Protein AF-A0A0F6Q7R5-F1 (afdb_monomer_lite)

Secondary structure (DSSP, 8-state):
--S-HHHHHHHHHHHTTPPP-SHHHHBHHHHHHHH-PPP-GGGEEEEEEEEEETTEEEEEEEEEETTTTEEEEEEEEEE--TT---HHHHSS---B-

pLDDT: mean 94.03, std 5.31, range [57.94, 98.38]

InterPro domains:
  IPR039661 ELP3/YhcC [PTHR11135] (2-89)

Structure (mmCIF, N/CA/C/O backbone):
data_AF-A0A0F6Q7R5-F1
#
_entry.id   AF-A0A0F6Q7R5-F1
#
loop_
_atom_site.group_PDB
_atom_site.id
_atom_site.type_symbol
_atom_site.label_atom_id
_atom_site.label_alt_id
_atom_sit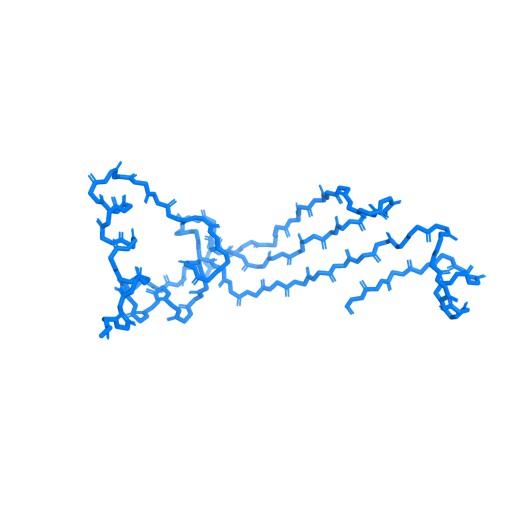e.label_comp_id
_atom_site.label_asym_id
_atom_site.label_entity_id
_atom_site.label_seq_id
_atom_site.pdbx_PDB_ins_code
_atom_site.Cartn_x
_atom_site.Cartn_y
_atom_site.Cartn_z
_atom_site.occupancy
_atom_site.B_iso_or_equiv
_atom_site.auth_seq_id
_atom_site.auth_comp_id
_atom_site.auth_asym_id
_atom_site.auth_atom_id
_atom_site.pdbx_PDB_model_num
ATOM 1 N N . LYS A 1 1 ? 7.348 29.728 18.446 1.00 57.94 1 LYS A N 1
ATOM 2 C CA . LYS A 1 1 ? 6.907 28.908 17.288 1.00 57.94 1 LYS A CA 1
ATOM 3 C C . LYS A 1 1 ? 6.163 27.703 17.841 1.00 57.94 1 LYS A C 1
ATOM 5 O O . LYS A 1 1 ? 6.736 27.029 18.684 1.00 57.94 1 LYS A O 1
ATOM 10 N N . ASN A 1 2 ? 4.927 27.458 17.411 1.00 72.75 2 ASN A N 1
ATOM 11 C CA . ASN A 1 2 ? 4.171 26.286 17.858 1.00 72.75 2 ASN A CA 1
ATOM 12 C C . ASN A 1 2 ? 4.582 25.067 17.022 1.00 72.75 2 ASN A C 1
ATOM 14 O O . ASN A 1 2 ? 4.671 25.159 15.800 1.00 72.75 2 ASN A O 1
ATOM 18 N N . SER A 1 3 ? 4.852 23.943 17.678 1.00 86.94 3 SER A N 1
ATOM 19 C CA . SER A 1 3 ? 5.327 22.687 17.078 1.00 86.94 3 SER A CA 1
ATOM 20 C C . SER A 1 3 ? 4.192 21.709 16.727 1.00 86.94 3 SER A C 1
ATOM 22 O O . SER A 1 3 ? 4.443 20.530 16.502 1.00 86.94 3 SER A O 1
ATOM 24 N N . ASN A 1 4 ? 2.938 22.176 16.661 1.00 94.00 4 ASN A N 1
ATOM 25 C CA . ASN A 1 4 ? 1.737 21.333 16.570 1.00 94.00 4 ASN A CA 1
ATOM 26 C C . ASN A 1 4 ? 0.950 21.463 15.249 1.00 94.00 4 ASN A C 1
ATOM 28 O O . ASN A 1 4 ? -0.244 21.166 15.215 1.00 94.00 4 ASN A O 1
ATOM 32 N N . LEU A 1 5 ? 1.592 21.875 14.150 1.00 94.81 5 LEU A N 1
ATOM 33 C CA . LEU A 1 5 ? 0.919 22.065 12.855 1.00 94.81 5 LEU A CA 1
ATOM 34 C C . LEU A 1 5 ? 0.132 20.822 12.399 1.00 94.81 5 LEU A C 1
ATOM 36 O O . LEU A 1 5 ? -1.000 20.956 11.947 1.00 94.81 5 LEU A O 1
ATOM 40 N N . GLY A 1 6 ? 0.685 19.616 12.574 1.00 91.56 6 GLY A N 1
ATOM 41 C CA . GLY A 1 6 ? -0.003 18.374 12.198 1.00 91.56 6 GLY A CA 1
ATOM 42 C C . GLY A 1 6 ? -1.330 18.166 12.938 1.00 91.56 6 GLY A C 1
ATOM 43 O O . GLY A 1 6 ? -2.320 17.768 12.331 1.00 91.56 6 GLY A O 1
ATOM 44 N N . GLN A 1 7 ? -1.384 18.517 14.227 1.00 92.06 7 GLN A N 1
ATOM 45 C CA . GLN A 1 7 ? -2.615 18.459 15.019 1.00 92.06 7 GLN A CA 1
ATOM 46 C C . GLN A 1 7 ? -3.641 19.490 14.532 1.00 92.06 7 GLN A C 1
ATOM 48 O O . GLN A 1 7 ? -4.824 19.177 14.423 1.00 92.06 7 GLN A O 1
ATOM 53 N N . LEU A 1 8 ? -3.193 20.709 14.209 1.00 94.88 8 LEU A N 1
ATOM 54 C CA . LEU A 1 8 ? -4.065 21.760 13.675 1.00 94.88 8 LEU A CA 1
ATOM 55 C C . LEU A 1 8 ? -4.696 21.341 12.341 1.00 94.88 8 LEU A C 1
ATOM 57 O O . LEU A 1 8 ? -5.901 21.505 12.162 1.00 94.88 8 LEU A O 1
ATOM 61 N N . VAL A 1 9 ? -3.903 20.751 11.442 1.00 94.69 9 VAL A N 1
ATOM 62 C CA . VAL A 1 9 ? -4.386 20.235 10.152 1.00 94.69 9 VAL A CA 1
ATOM 63 C C . VAL A 1 9 ? -5.385 19.099 10.358 1.00 94.69 9 VAL A C 1
ATOM 65 O O . VAL A 1 9 ? -6.454 19.119 9.754 1.00 94.69 9 VAL A O 1
ATOM 68 N N . PHE A 1 10 ? -5.084 18.139 11.236 1.00 92.38 10 PHE A N 1
ATOM 69 C CA . PHE A 1 10 ? -6.001 17.034 11.519 1.00 92.38 10 PHE A CA 1
ATOM 70 C C . PHE A 1 10 ? -7.355 17.527 12.046 1.00 92.38 10 PHE A C 1
ATOM 72 O O . PHE A 1 10 ? -8.400 17.120 11.541 1.00 92.38 10 PHE A O 1
ATOM 79 N N . ASN A 1 11 ? -7.345 18.462 12.999 1.00 93.31 11 ASN A N 1
ATOM 80 C CA . ASN A 1 11 ? -8.571 19.041 13.547 1.00 93.31 11 ASN A CA 1
ATOM 81 C C . ASN A 1 11 ? -9.409 19.747 12.469 1.00 93.31 11 ASN A C 1
ATOM 83 O O . ASN A 1 11 ? -10.636 19.677 12.499 1.00 93.31 11 ASN A O 1
ATOM 87 N N . GLU A 1 12 ? -8.765 20.416 11.512 1.00 96.00 12 GLU A N 1
ATOM 88 C CA . GLU A 1 12 ? -9.456 21.065 10.397 1.00 96.00 12 GLU A CA 1
ATOM 89 C C . GLU A 1 12 ? -10.072 20.050 9.422 1.00 96.00 12 GLU A C 1
ATOM 91 O O . GLU A 1 12 ? -11.204 20.237 8.975 1.00 96.00 12 GLU A O 1
ATOM 96 N N . LEU A 1 13 ? -9.382 18.941 9.135 1.00 94.88 13 LEU A N 1
ATOM 97 C CA . LEU A 1 13 ? -9.930 17.858 8.311 1.00 94.88 13 LEU A CA 1
ATOM 98 C C . LEU A 1 13 ? -11.178 17.241 8.954 1.00 94.88 13 LEU A C 1
ATOM 100 O O . LEU A 1 13 ? -12.186 17.063 8.271 1.00 94.88 13 LEU A O 1
ATOM 104 N N . VAL A 1 14 ? -11.147 17.005 10.271 1.00 91.75 14 VAL A N 1
ATOM 105 C CA . VAL A 1 14 ? -12.302 16.504 11.035 1.00 91.75 14 VAL A CA 1
ATOM 106 C C . VAL A 1 14 ? -13.474 17.482 10.970 1.00 91.75 14 VAL A C 1
ATOM 108 O O . VAL A 1 14 ? -14.589 17.065 10.661 1.00 91.75 14 VAL A O 1
ATOM 111 N N . LYS A 1 15 ? -13.236 18.785 11.183 1.00 96.19 15 LYS A N 1
ATOM 112 C CA . LYS A 1 15 ? -14.281 19.821 11.066 1.00 96.19 15 LYS A CA 1
ATOM 113 C C . LYS A 1 15 ? -14.946 19.836 9.689 1.00 96.19 15 LYS A C 1
ATOM 115 O O . LYS A 1 15 ? -16.136 20.113 9.594 1.00 96.19 15 LYS A O 1
ATOM 120 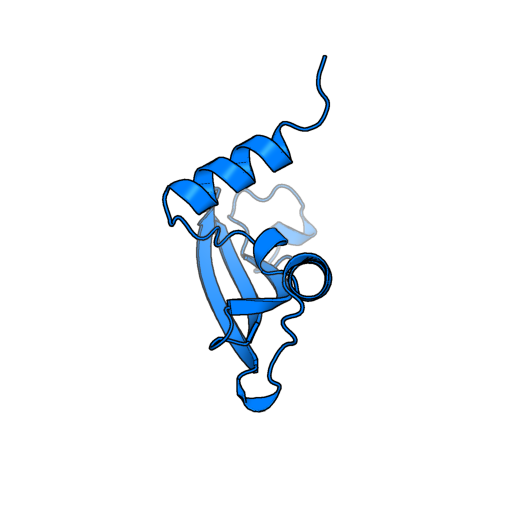N N . ARG A 1 16 ? -14.188 19.535 8.632 1.00 97.12 16 ARG A N 1
ATOM 121 C CA . ARG A 1 16 ? -14.684 19.463 7.248 1.00 97.12 16 ARG A CA 1
ATOM 122 C C . ARG A 1 16 ? -15.277 18.102 6.874 1.00 97.12 16 ARG A C 1
ATOM 124 O O . ARG A 1 16 ? -15.712 17.939 5.739 1.00 97.12 16 ARG A O 1
ATOM 131 N N . GLY A 1 17 ? -15.267 17.119 7.777 1.00 94.81 17 GLY A N 1
ATOM 132 C CA . GLY A 1 17 ? -15.717 15.755 7.487 1.00 94.81 17 GLY A CA 1
ATOM 133 C C . GLY A 1 17 ? -14.824 15.003 6.492 1.00 94.81 17 GLY A C 1
ATOM 134 O O . GLY A 1 17 ? -15.263 14.034 5.876 1.00 94.81 17 GLY A O 1
ATOM 135 N N . ILE A 1 18 ? -13.574 15.438 6.306 1.00 94.12 18 ILE A N 1
ATOM 136 C CA . ILE A 1 18 ? -12.625 14.812 5.384 1.00 94.12 18 ILE A CA 1
ATOM 137 C C . ILE A 1 18 ? -11.849 13.739 6.143 1.00 94.12 18 ILE A C 1
ATOM 139 O O . ILE A 1 18 ? -11.078 14.039 7.053 1.00 94.12 18 ILE A O 1
ATOM 143 N N . ARG A 1 19 ? -12.010 12.478 5.735 1.00 87.75 19 ARG A N 1
ATOM 144 C CA . ARG A 1 19 ? -11.225 11.361 6.273 1.00 87.75 19 ARG A CA 1
ATOM 145 C C . ARG A 1 19 ? -9.905 11.221 5.501 1.00 87.75 19 ARG A C 1
ATOM 147 O O . ARG A 1 19 ? -9.959 10.944 4.299 1.00 87.75 19 ARG A O 1
ATOM 154 N N . PRO A 1 20 ? -8.733 11.352 6.150 1.00 90.31 20 PRO A N 1
ATOM 155 C CA . PRO A 1 20 ? -7.455 11.052 5.511 1.00 90.31 20 PRO A CA 1
ATOM 156 C C . PRO A 1 20 ? -7.407 9.581 5.079 1.00 90.31 20 PRO A C 1
ATOM 158 O O . PRO A 1 20 ? -7.804 8.697 5.837 1.00 90.31 20 PRO A O 1
ATOM 161 N N . ARG A 1 21 ? -6.918 9.316 3.864 1.00 90.44 21 ARG A N 1
ATOM 162 C CA . ARG A 1 21 ? -6.761 7.952 3.313 1.00 90.44 21 ARG A CA 1
ATOM 163 C C . ARG A 1 21 ? -5.303 7.555 3.082 1.00 90.44 21 ARG A C 1
ATOM 165 O O . ARG A 1 21 ? -5.028 6.554 2.431 1.00 90.44 21 ARG A O 1
ATOM 172 N N . GLU A 1 22 ? -4.378 8.357 3.589 1.00 94.25 22 GLU A N 1
ATOM 173 C CA . GLU A 1 22 ? -2.947 8.112 3.453 1.00 94.25 22 GLU A CA 1
ATOM 174 C C . GLU A 1 22 ? -2.469 6.989 4.385 1.00 94.25 22 GLU A C 1
ATOM 176 O O . GLU A 1 22 ? -3.140 6.639 5.357 1.00 94.25 22 GLU A O 1
ATOM 181 N N . ILE A 1 23 ? -1.312 6.413 4.059 1.00 96.62 23 ILE A N 1
ATOM 182 C CA . ILE A 1 23 ? -0.762 5.207 4.692 1.00 96.62 23 ILE A CA 1
ATOM 183 C C . ILE A 1 23 ? -0.676 5.354 6.217 1.00 96.62 23 ILE A C 1
ATOM 185 O O . ILE A 1 23 ? -1.109 4.455 6.934 1.00 96.62 23 ILE A O 1
ATOM 189 N N . ARG A 1 24 ? -0.190 6.488 6.734 1.00 94.62 24 ARG A N 1
ATOM 190 C CA . ARG A 1 24 ? 0.015 6.685 8.178 1.00 94.62 24 ARG A CA 1
ATOM 191 C C . ARG A 1 24 ? -1.297 6.739 8.956 1.00 94.62 24 ARG A C 1
ATOM 193 O O . ARG A 1 24 ? -1.373 6.190 10.046 1.00 94.62 24 ARG A O 1
ATOM 200 N N . PHE A 1 25 ? -2.341 7.360 8.404 1.00 93.81 25 PHE A N 1
ATOM 201 C CA . PHE A 1 25 ? -3.661 7.388 9.050 1.00 93.81 25 PHE A CA 1
ATOM 202 C C . PHE A 1 25 ? -4.389 6.046 9.000 1.00 93.81 25 PHE A C 1
ATOM 204 O O . PHE A 1 25 ? -5.387 5.884 9.693 1.00 93.81 25 PHE A O 1
ATOM 211 N N . ARG A 1 26 ? -3.917 5.105 8.179 1.00 96.25 26 ARG A N 1
ATOM 212 C CA . ARG A 1 26 ? -4.507 3.774 8.028 1.00 96.25 26 ARG A CA 1
ATOM 213 C C . ARG A 1 26 ? -3.714 2.692 8.743 1.00 96.25 26 ARG A C 1
ATOM 215 O O . ARG A 1 26 ? -4.277 1.640 9.013 1.00 96.25 26 ARG A O 1
ATOM 222 N N . GLU A 1 27 ? -2.441 2.929 9.040 1.00 97.12 27 GLU A N 1
ATOM 223 C CA . GLU A 1 27 ? -1.568 1.987 9.737 1.00 97.12 27 GLU A CA 1
ATOM 224 C C . GLU A 1 27 ? -2.208 1.478 11.037 1.00 97.12 27 GLU A C 1
ATOM 226 O O . GLU A 1 27 ? -2.699 2.260 11.855 1.00 97.12 27 GLU A O 1
ATOM 231 N N . VAL A 1 28 ? -2.158 0.160 11.242 1.00 96.94 28 VAL A N 1
ATOM 232 C CA . VAL A 1 28 ? -2.747 -0.524 12.402 1.00 96.94 28 VAL A CA 1
ATOM 233 C C . VAL A 1 28 ? -2.342 0.095 13.743 1.00 96.94 28 VAL A C 1
ATO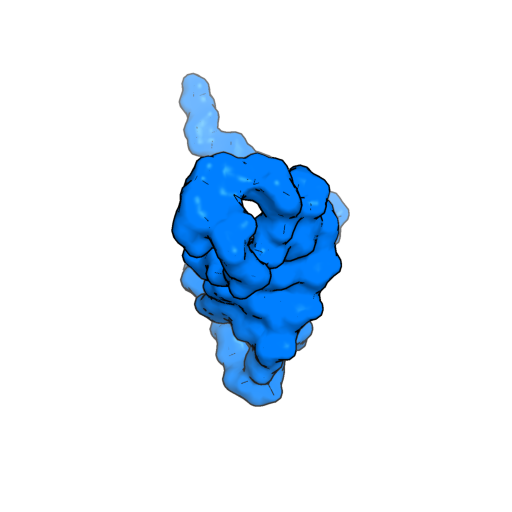M 235 O O . VAL A 1 28 ? -3.206 0.343 14.581 1.00 96.94 28 VAL A O 1
ATOM 238 N N . GLY A 1 29 ? -1.062 0.428 13.933 1.00 96.56 29 GLY A N 1
ATOM 239 C CA . GLY A 1 29 ? -0.578 1.039 15.173 1.00 96.56 29 GLY A CA 1
ATOM 240 C C . GLY A 1 29 ? -1.195 2.414 15.421 1.00 96.56 29 GLY A C 1
ATOM 241 O O . GLY A 1 29 ? -1.688 2.689 16.515 1.00 96.56 29 GLY A O 1
ATOM 242 N N . HIS A 1 30 ? -1.247 3.252 14.385 1.00 94.94 30 HIS A N 1
ATOM 243 C CA . HIS A 1 30 ? -1.844 4.578 14.486 1.00 94.94 30 HIS A CA 1
ATOM 244 C C . HIS A 1 30 ? -3.358 4.519 14.726 1.00 94.94 30 HIS A C 1
ATOM 246 O O . HIS A 1 30 ? -3.886 5.278 15.541 1.00 94.94 30 HIS A O 1
ATOM 252 N N . MET A 1 31 ? -4.052 3.596 14.055 1.00 95.06 31 MET A N 1
ATOM 253 C CA . MET A 1 31 ? -5.493 3.389 14.211 1.00 95.06 31 MET A CA 1
ATOM 254 C C . MET A 1 31 ? -5.861 2.933 15.625 1.00 95.06 31 MET A C 1
ATOM 256 O O . MET A 1 31 ? -6.806 3.458 16.220 1.00 95.06 31 MET A O 1
ATOM 260 N N . MET A 1 32 ? -5.073 2.021 16.193 1.00 95.62 32 MET A N 1
ATOM 261 C CA . MET A 1 32 ? -5.245 1.568 17.571 1.00 95.62 32 MET A CA 1
ATOM 262 C C . MET A 1 32 ? -4.936 2.683 18.578 1.00 95.62 32 MET A C 1
ATOM 264 O O . MET A 1 32 ? -5.727 2.905 19.489 1.00 95.62 32 MET A O 1
ATOM 268 N N . GLU A 1 33 ? -3.836 3.423 18.404 1.00 95.75 33 GLU A N 1
ATOM 269 C CA . GLU A 1 33 ? -3.425 4.489 19.332 1.00 95.75 33 GLU A CA 1
ATOM 270 C C . GLU A 1 33 ? -4.396 5.682 19.332 1.00 95.75 33 GLU A C 1
ATOM 272 O O . GLU A 1 33 ? -4.718 6.221 20.390 1.00 95.75 33 GLU A O 1
ATOM 277 N N . LYS A 1 34 ? -4.854 6.129 18.154 1.00 91.12 34 LYS A N 1
ATOM 278 C CA . LYS A 1 34 ? -5.675 7.346 18.025 1.00 91.12 34 LYS A CA 1
ATOM 279 C C . LYS A 1 34 ? -7.172 7.104 18.125 1.00 91.12 34 LYS A C 1
ATOM 281 O O . LYS A 1 34 ? -7.878 7.990 18.601 1.00 91.12 34 LYS A O 1
ATOM 286 N N . PHE A 1 35 ? -7.654 5.954 17.661 1.00 91.69 35 PHE A N 1
ATOM 287 C CA . PHE A 1 35 ? -9.090 5.691 17.535 1.00 91.69 35 PHE A CA 1
ATOM 288 C C . PHE A 1 35 ? -9.550 4.442 18.295 1.00 91.69 35 PHE A C 1
ATOM 290 O O . PHE A 1 35 ? -10.752 4.214 18.383 1.00 91.69 35 PHE A O 1
ATOM 297 N N . GLY A 1 36 ? -8.632 3.636 18.843 1.00 94.62 36 GLY A N 1
ATOM 298 C CA . GLY A 1 36 ? -8.975 2.398 19.551 1.00 94.62 36 GLY A CA 1
ATOM 299 C C . GLY A 1 36 ? -9.566 1.310 18.650 1.00 94.62 36 GLY A C 1
ATOM 300 O O . GLY A 1 36 ? -10.172 0.368 19.153 1.00 94.62 36 GLY A O 1
ATOM 301 N N . ILE A 1 37 ? -9.419 1.433 17.326 1.00 94.12 37 ILE A N 1
ATOM 302 C CA . ILE A 1 37 ? -9.998 0.499 16.354 1.00 94.12 37 ILE A CA 1
ATOM 303 C C . ILE A 1 37 ? -8.970 -0.589 16.046 1.00 94.12 37 ILE A C 1
ATOM 305 O O . ILE A 1 37 ? -7.855 -0.290 15.616 1.00 94.12 37 ILE A O 1
ATOM 309 N N . GLN A 1 38 ? -9.353 -1.848 16.255 1.00 95.50 38 GLN A N 1
ATOM 310 C CA . GLN A 1 38 ? -8.547 -3.020 15.912 1.00 95.50 38 GLN A CA 1
ATOM 311 C C . GLN A 1 38 ? -8.993 -3.619 14.570 1.00 95.50 38 GLN A C 1
ATOM 313 O O . GLN A 1 38 ? -10.171 -3.517 14.227 1.00 95.50 38 GLN A O 1
ATOM 318 N N . PRO A 1 39 ? -8.075 -4.237 13.807 1.00 95.69 39 PRO A N 1
ATOM 319 C CA . PRO A 1 39 ? -8.422 -4.902 12.560 1.00 95.69 39 PRO A CA 1
ATOM 320 C C . PRO A 1 39 ? -9.263 -6.157 12.815 1.00 95.69 39 PRO A C 1
ATOM 322 O O . PRO A 1 39 ? -8.960 -6.964 13.694 1.00 95.69 39 PRO A O 1
ATOM 325 N N . GLU A 1 40 ? -10.294 -6.344 12.000 1.00 97.00 40 GLU A N 1
ATOM 326 C CA . GLU A 1 40 ? -11.126 -7.542 11.990 1.00 97.00 40 GLU A CA 1
ATOM 327 C C . GLU A 1 40 ? -10.518 -8.580 11.042 1.00 97.00 40 GLU A C 1
ATOM 329 O O . GLU A 1 40 ? -10.476 -8.376 9.828 1.00 97.00 40 GLU A O 1
ATOM 334 N N . ILE A 1 41 ? -10.064 -9.712 11.592 1.00 95.12 41 ILE A N 1
ATOM 335 C CA . ILE A 1 41 ? -9.316 -10.743 10.848 1.00 95.12 41 ILE A CA 1
ATOM 336 C C . ILE A 1 41 ? -10.087 -11.248 9.619 1.00 95.12 41 ILE A C 1
ATOM 338 O O . ILE A 1 41 ? -9.505 -11.448 8.556 1.00 95.12 41 ILE A O 1
ATOM 342 N N . GLU A 1 42 ? -11.404 -11.391 9.745 1.00 97.44 42 GLU A N 1
ATOM 343 C CA . GLU A 1 42 ? -12.316 -11.870 8.697 1.00 97.44 42 GLU A CA 1
ATOM 344 C C . GLU A 1 42 ? -12.373 -10.948 7.467 1.00 97.44 42 GLU A C 1
ATOM 346 O O . GLU A 1 42 ? -12.698 -11.389 6.363 1.00 97.44 42 GLU A O 1
ATOM 351 N N . HIS A 1 43 ? -12.038 -9.666 7.641 1.00 97.25 43 HIS A N 1
ATOM 352 C CA . HIS A 1 43 ? -12.080 -8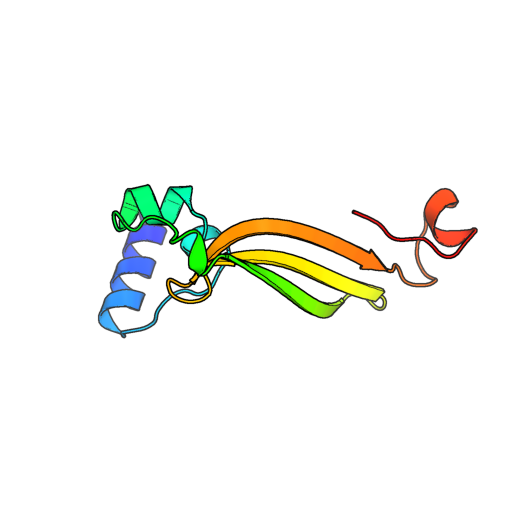.651 6.590 1.00 97.25 43 HIS A CA 1
ATOM 353 C C . HIS A 1 43 ? -10.699 -8.330 6.011 1.00 97.25 43 HIS A C 1
ATOM 355 O O . HIS A 1 43 ? -10.599 -7.479 5.121 1.00 97.25 43 HIS A O 1
ATOM 361 N N . ILE A 1 44 ? -9.643 -9.007 6.473 1.00 97.81 44 ILE A N 1
ATOM 362 C CA . ILE A 1 44 ? -8.292 -8.821 5.947 1.00 97.81 44 ILE A CA 1
ATOM 363 C C . ILE A 1 44 ? -8.204 -9.417 4.543 1.00 97.81 44 ILE A C 1
ATOM 365 O O . ILE A 1 44 ? -8.447 -10.605 4.332 1.00 97.81 44 ILE A O 1
ATOM 369 N N . LYS A 1 45 ? -7.816 -8.589 3.573 1.00 98.25 45 LYS A N 1
ATOM 370 C CA . LYS A 1 45 ? -7.622 -8.995 2.178 1.00 98.25 45 LYS A CA 1
ATOM 371 C C . LYS A 1 45 ? -6.286 -8.499 1.649 1.00 98.25 45 LYS A C 1
ATOM 373 O O . LYS A 1 45 ? -5.818 -7.431 2.035 1.00 98.25 45 LYS A O 1
ATOM 378 N N . LEU A 1 46 ? -5.708 -9.275 0.733 1.00 98.25 46 LEU A N 1
ATOM 379 C CA . LEU A 1 46 ? -4.618 -8.811 -0.116 1.00 98.25 46 LEU A CA 1
ATOM 380 C C . LEU A 1 46 ? -5.206 -7.926 -1.217 1.00 98.25 46 LEU A C 1
ATOM 382 O O . LEU A 1 46 ? -6.009 -8.393 -2.027 1.00 98.25 46 LEU A O 1
ATOM 386 N N . LEU A 1 47 ? -4.799 -6.666 -1.245 1.00 98.00 47 LEU A N 1
ATOM 387 C CA . LEU A 1 47 ? -5.097 -5.721 -2.306 1.00 98.00 47 LEU A CA 1
ATOM 388 C C . LEU A 1 47 ? -3.863 -5.498 -3.175 1.00 98.00 47 LEU A C 1
ATOM 390 O O . LEU A 1 47 ? -2.721 -5.689 -2.748 1.00 98.00 47 LEU A O 1
ATOM 394 N N . ARG A 1 48 ? -4.123 -5.099 -4.417 1.00 98.25 48 ARG A N 1
ATOM 395 C CA . ARG A 1 48 ? -3.114 -4.771 -5.413 1.00 98.25 48 ARG A CA 1
ATOM 396 C C . ARG A 1 48 ? -3.542 -3.516 -6.158 1.00 98.25 48 ARG A C 1
ATOM 398 O O . ARG A 1 48 ? -4.622 -3.496 -6.745 1.00 98.25 48 ARG A O 1
ATOM 405 N N . GLU A 1 49 ? -2.682 -2.510 -6.155 1.00 97.88 49 GLU A N 1
ATOM 406 C CA . GLU A 1 49 ? -2.852 -1.268 -6.900 1.00 97.88 49 GLU A CA 1
ATOM 407 C C . GLU A 1 49 ? -1.638 -1.047 -7.805 1.00 97.88 49 GLU A C 1
ATOM 409 O O . GLU A 1 49 ? -0.504 -0.970 -7.336 1.00 97.88 49 GLU A O 1
ATOM 414 N N . ASP A 1 50 ? -1.875 -0.952 -9.112 1.00 98.31 50 ASP A N 1
ATOM 415 C CA . ASP A 1 50 ? -0.827 -0.764 -10.112 1.00 98.31 50 ASP A CA 1
ATOM 416 C C . ASP A 1 50 ? -0.908 0.657 -10.674 1.00 98.31 50 ASP A C 1
ATOM 418 O O . ASP A 1 50 ? -1.983 1.102 -11.078 1.00 98.31 50 ASP A O 1
ATOM 422 N N . TYR A 1 51 ? 0.224 1.353 -10.750 1.00 98.06 51 TYR A N 1
ATOM 423 C CA . TYR A 1 51 ? 0.290 2.706 -11.301 1.00 98.06 51 TYR A CA 1
ATOM 424 C C . TYR A 1 51 ? 1.606 2.969 -12.038 1.00 98.06 51 TYR A C 1
ATOM 426 O O . TYR A 1 51 ? 2.641 2.361 -11.767 1.00 98.06 51 TYR A O 1
ATOM 434 N N . GLU A 1 52 ? 1.574 3.882 -13.006 1.00 97.44 52 GLU A N 1
ATOM 435 C CA . GLU A 1 52 ? 2.766 4.289 -13.749 1.00 97.44 52 GLU A CA 1
ATOM 436 C C . GLU A 1 52 ? 3.537 5.368 -12.987 1.00 97.44 52 GLU A C 1
ATOM 438 O O . GLU A 1 52 ? 2.967 6.363 -12.536 1.00 97.44 52 GLU A O 1
ATOM 443 N N . ALA A 1 53 ? 4.854 5.194 -12.862 1.00 96.44 53 ALA A N 1
ATOM 444 C CA . ALA A 1 53 ? 5.721 6.188 -12.240 1.00 96.44 53 ALA A CA 1
ATOM 445 C C . ALA A 1 53 ? 7.124 6.178 -12.855 1.00 96.44 53 ALA A C 1
ATOM 447 O O . ALA A 1 53 ? 7.796 5.141 -12.949 1.00 96.44 53 ALA A O 1
ATOM 448 N N . SER A 1 54 ? 7.595 7.365 -13.252 1.00 94.50 54 SER A N 1
ATOM 449 C CA . SER A 1 54 ? 8.940 7.575 -13.814 1.00 94.50 54 SER A CA 1
ATOM 450 C C . SER A 1 54 ? 9.256 6.647 -15.000 1.00 94.50 54 SER A C 1
ATOM 452 O O . SER A 1 54 ? 10.365 6.123 -15.118 1.00 94.50 54 SER A O 1
ATOM 454 N N . GLY A 1 55 ? 8.259 6.406 -15.858 1.00 93.06 55 GLY A N 1
ATOM 455 C CA . GLY A 1 55 ? 8.359 5.546 -17.043 1.00 93.06 55 GLY A CA 1
ATOM 456 C C . GLY A 1 55 ? 8.448 4.042 -16.762 1.00 93.06 55 GLY A C 1
ATOM 457 O O . GLY A 1 55 ? 8.668 3.282 -17.697 1.00 93.06 55 GLY A O 1
ATOM 458 N N . GLY A 1 56 ? 8.330 3.618 -15.501 1.00 93.62 56 GLY A N 1
ATOM 459 C CA . GLY A 1 56 ? 8.159 2.218 -15.108 1.00 93.62 56 GLY A CA 1
ATOM 460 C C . GLY A 1 56 ? 6.775 1.989 -14.500 1.00 93.62 56 GLY A C 1
ATOM 461 O O . GLY A 1 56 ? 5.936 2.894 -14.489 1.00 93.62 56 GLY A O 1
ATOM 462 N N . ARG A 1 57 ? 6.559 0.796 -13.946 1.00 96.88 57 ARG A N 1
ATOM 463 C CA . ARG A 1 57 ? 5.301 0.408 -13.295 1.00 96.88 57 ARG A CA 1
ATOM 464 C C . ARG A 1 57 ? 5.547 0.088 -11.829 1.00 96.88 57 ARG A C 1
ATOM 466 O O . ARG A 1 57 ? 6.403 -0.731 -11.511 1.00 96.88 57 ARG A O 1
ATOM 473 N N . GLU A 1 58 ? 4.784 0.724 -10.960 1.00 97.94 58 GLU A N 1
ATOM 474 C CA . GLU A 1 58 ? 4.719 0.423 -9.536 1.00 97.94 58 GLU A CA 1
ATOM 475 C C . GLU A 1 58 ? 3.521 -0.487 -9.273 1.00 97.94 58 GLU A C 1
ATOM 477 O O . GLU A 1 58 ? 2.461 -0.349 -9.886 1.00 97.94 58 GLU A O 1
ATOM 482 N N . ILE A 1 59 ? 3.711 -1.437 -8.371 1.00 98.31 59 ILE A N 1
ATOM 483 C CA . ILE A 1 59 ? 2.725 -2.407 -7.922 1.00 98.31 59 ILE A CA 1
ATOM 484 C C . ILE A 1 59 ? 2.737 -2.335 -6.396 1.00 98.31 59 ILE A C 1
ATOM 486 O O . ILE A 1 59 ? 3.670 -2.798 -5.736 1.00 98.31 59 ILE A O 1
ATOM 490 N N . PHE A 1 60 ? 1.706 -1.723 -5.831 1.00 98.25 60 PHE A N 1
ATOM 491 C CA . PHE A 1 60 ? 1.496 -1.622 -4.397 1.00 98.25 60 PHE A CA 1
ATOM 492 C C . PHE A 1 60 ? 0.636 -2.797 -3.939 1.00 98.25 60 PHE A C 1
ATOM 494 O O . PHE A 1 60 ? -0.551 -2.876 -4.253 1.00 98.25 60 PHE A O 1
ATOM 501 N N . LEU A 1 61 ? 1.248 -3.736 -3.222 1.00 98.31 61 LEU A N 1
ATOM 502 C CA . LEU A 1 61 ? 0.548 -4.850 -2.589 1.00 98.31 61 LEU A CA 1
ATOM 503 C C . LEU A 1 61 ? 0.312 -4.508 -1.125 1.00 98.31 61 LEU A C 1
ATOM 505 O O . 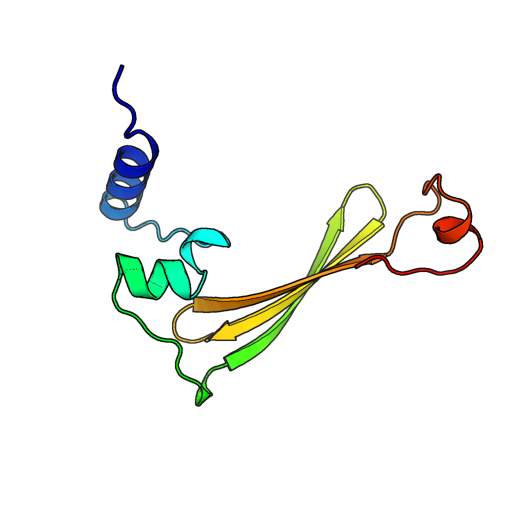LEU A 1 61 ? 1.250 -4.101 -0.446 1.00 98.31 61 LEU A O 1
ATOM 509 N N . SER A 1 62 ? -0.896 -4.706 -0.612 1.00 98.25 62 SER A N 1
ATOM 510 C CA . SER A 1 62 ? -1.202 -4.425 0.792 1.00 98.25 62 SER A CA 1
ATOM 511 C C . SER A 1 62 ? -2.124 -5.462 1.410 1.00 98.25 62 SER A C 1
ATOM 513 O O . SER A 1 62 ? -3.031 -5.973 0.765 1.00 98.25 62 SER A O 1
ATOM 515 N N . PHE A 1 63 ? -1.898 -5.774 2.683 1.00 98.38 63 PHE A N 1
ATOM 516 C CA . PHE A 1 63 ? -2.869 -6.474 3.514 1.00 98.38 63 PHE A CA 1
ATOM 517 C C . PHE A 1 63 ? -3.662 -5.449 4.309 1.00 98.38 63 PHE A C 1
ATOM 519 O O . PHE A 1 63 ? -3.101 -4.702 5.119 1.00 98.38 63 PHE A O 1
ATOM 526 N N . GLU A 1 64 ? -4.967 -5.413 4.069 1.00 98.06 64 GLU A N 1
ATOM 527 C CA . GLU A 1 64 ? -5.855 -4.403 4.631 1.00 98.06 64 GLU A CA 1
ATOM 528 C C . GLU A 1 64 ? -7.136 -5.032 5.168 1.00 98.06 64 GLU A C 1
ATOM 530 O O . GLU A 1 64 ? -7.736 -5.878 4.508 1.00 98.06 64 GLU A O 1
ATOM 535 N N . ASP A 1 65 ? -7.593 -4.570 6.331 1.00 97.62 65 ASP A N 1
ATOM 536 C CA . ASP A 1 65 ? -8.991 -4.720 6.730 1.00 97.62 65 ASP A CA 1
ATOM 537 C C . ASP A 1 65 ? -9.818 -3.741 5.888 1.00 97.62 65 ASP A C 1
ATOM 539 O O . ASP A 1 65 ? -9.834 -2.528 6.133 1.00 97.62 65 ASP A O 1
ATOM 543 N N . VAL A 1 66 ? -10.496 -4.274 4.871 1.00 96.06 66 VAL A N 1
ATOM 544 C CA . VAL A 1 66 ? -11.237 -3.468 3.889 1.00 96.06 66 VAL A CA 1
ATOM 545 C C . VAL A 1 66 ? -12.490 -2.814 4.466 1.00 96.06 66 VAL A C 1
ATOM 547 O O . VAL A 1 66 ? -12.980 -1.838 3.901 1.00 96.06 66 VAL A O 1
ATOM 550 N N . LYS A 1 67 ? -13.016 -3.332 5.581 1.00 95.56 67 LYS A N 1
ATOM 551 C CA . LYS A 1 67 ? -14.212 -2.796 6.236 1.00 95.56 67 LYS A CA 1
ATOM 552 C C . LYS A 1 67 ? -13.854 -1.555 7.046 1.00 95.56 67 LYS A C 1
ATOM 554 O O . LYS A 1 67 ? -14.504 -0.519 6.914 1.00 95.56 67 LYS A O 1
ATOM 559 N N . ASN A 1 68 ? -12.790 -1.643 7.841 1.00 94.12 68 ASN A N 1
ATOM 560 C CA . ASN A 1 68 ? -12.360 -0.547 8.712 1.00 94.12 68 ASN A CA 1
ATOM 561 C C . ASN A 1 68 ? -11.368 0.413 8.030 1.00 94.12 68 ASN A C 1
ATOM 563 O O . ASN A 1 68 ? -11.160 1.542 8.492 1.00 94.12 68 ASN A O 1
ATOM 567 N N . GLY A 1 69 ? -10.802 0.006 6.890 1.00 94.25 69 GLY A N 1
ATOM 568 C CA . GLY A 1 69 ? -9.814 0.767 6.130 1.00 94.25 69 GLY A CA 1
ATOM 569 C C . GLY A 1 69 ? -8.428 0.758 6.774 1.00 94.25 69 GLY A C 1
ATOM 570 O O . GLY A 1 69 ? -7.670 1.709 6.571 1.00 94.25 69 GLY A O 1
ATOM 571 N N . ILE A 1 70 ? -8.111 -0.285 7.548 1.00 97.25 70 ILE A N 1
ATOM 572 C CA . ILE A 1 70 ? -6.862 -0.414 8.309 1.00 97.25 70 ILE A CA 1
ATOM 573 C C . ILE A 1 70 ? -5.822 -1.138 7.459 1.00 97.25 70 ILE A C 1
ATOM 575 O O . ILE A 1 70 ? -6.087 -2.207 6.921 1.00 97.25 70 ILE A O 1
ATOM 579 N N . LEU A 1 71 ? -4.631 -0.559 7.365 1.00 97.88 71 LEU A N 1
ATOM 580 C CA . LEU A 1 71 ? -3.469 -1.109 6.686 1.00 97.88 71 LEU A CA 1
ATOM 581 C C . LEU A 1 71 ? -2.577 -1.838 7.693 1.00 97.88 71 LEU A C 1
ATOM 583 O O . LEU A 1 71 ? -2.098 -1.242 8.658 1.00 97.88 71 LEU A O 1
ATOM 587 N N . ILE A 1 72 ? -2.347 -3.126 7.453 1.00 97.69 72 ILE A N 1
ATOM 588 C CA . ILE A 1 72 ? -1.553 -3.992 8.334 1.00 97.69 72 ILE A CA 1
ATOM 589 C C . ILE A 1 72 ? -0.105 -4.051 7.854 1.00 97.69 72 ILE A C 1
ATOM 591 O O . ILE A 1 72 ? 0.824 -3.950 8.649 1.00 97.69 72 ILE A O 1
ATOM 595 N N . GLY A 1 73 ? 0.085 -4.186 6.544 1.00 97.06 73 GLY A N 1
ATOM 596 C CA . GLY A 1 73 ? 1.398 -4.220 5.916 1.00 97.06 73 GLY A CA 1
ATOM 597 C C . GLY A 1 73 ? 1.286 -4.040 4.411 1.00 97.06 73 GLY A C 1
ATOM 598 O O . GLY A 1 73 ? 0.231 -4.285 3.828 1.00 97.06 73 GLY A O 1
ATOM 599 N N . PHE A 1 74 ? 2.370 -3.595 3.782 1.00 98.25 74 PHE A N 1
ATOM 600 C CA . PHE A 1 74 ? 2.429 -3.419 2.336 1.00 98.25 74 PHE A CA 1
ATOM 601 C C . PHE A 1 74 ? 3.817 -3.729 1.781 1.00 98.25 74 PHE A C 1
ATOM 603 O O . PHE A 1 74 ? 4.811 -3.730 2.505 1.00 98.25 74 PHE A O 1
ATOM 610 N N . LEU A 1 75 ? 3.865 -3.955 0.473 1.00 98.12 75 LEU A N 1
ATOM 611 C CA . LEU A 1 75 ? 5.058 -4.161 -0.328 1.00 98.12 75 LEU A CA 1
ATOM 612 C C . LEU A 1 75 ? 4.975 -3.251 -1.556 1.00 98.12 75 LEU A C 1
ATOM 614 O O . LEU A 1 75 ? 3.922 -3.136 -2.185 1.00 98.12 75 LEU A O 1
ATOM 618 N N . ARG A 1 76 ? 6.091 -2.602 -1.897 1.00 98.06 76 ARG A N 1
ATOM 619 C CA . ARG A 1 76 ? 6.224 -1.801 -3.117 1.00 98.06 76 ARG A CA 1
ATOM 620 C C . ARG A 1 76 ? 7.079 -2.573 -4.101 1.00 98.06 76 ARG A C 1
ATOM 622 O O . ARG A 1 76 ? 8.264 -2.742 -3.866 1.00 98.06 76 ARG A O 1
ATOM 629 N N . LEU A 1 77 ? 6.469 -3.061 -5.169 1.00 97.62 77 LEU A N 1
ATOM 630 C CA . LEU A 1 77 ? 7.167 -3.767 -6.231 1.00 97.62 77 LEU A CA 1
ATOM 631 C C . LEU A 1 77 ? 7.257 -2.847 -7.446 1.00 97.62 77 LEU A C 1
ATOM 633 O O . LEU A 1 77 ? 6.242 -2.353 -7.926 1.00 97.62 77 LEU A O 1
ATOM 637 N N . ARG A 1 78 ? 8.454 -2.660 -7.988 1.00 96.31 78 ARG A N 1
ATOM 638 C CA . ARG A 1 78 ? 8.694 -1.844 -9.175 1.00 96.31 78 ARG A CA 1
ATOM 639 C C . ARG A 1 78 ? 9.186 -2.703 -10.326 1.00 96.31 78 ARG A C 1
ATOM 641 O O . ARG A 1 78 ? 10.223 -3.352 -10.221 1.00 96.31 78 ARG A O 1
ATOM 648 N N . ILE A 1 79 ? 8.496 -2.621 -11.459 1.00 95.56 79 ILE A N 1
ATOM 649 C CA . ILE A 1 79 ? 9.041 -3.018 -12.759 1.00 95.56 79 ILE A CA 1
ATOM 650 C C . ILE A 1 79 ? 9.743 -1.777 -13.335 1.00 95.56 79 ILE A C 1
ATOM 652 O O . ILE A 1 79 ? 9.073 -0.784 -13.655 1.00 95.56 79 ILE A O 1
ATOM 656 N N . PRO A 1 80 ? 11.087 -1.767 -13.389 1.00 95.06 80 PRO A N 1
ATOM 657 C CA . PRO A 1 80 ? 11.849 -0.608 -13.821 1.00 95.06 80 PRO A CA 1
ATOM 658 C C . PRO A 1 80 ? 11.679 -0.362 -15.323 1.00 95.06 80 PRO 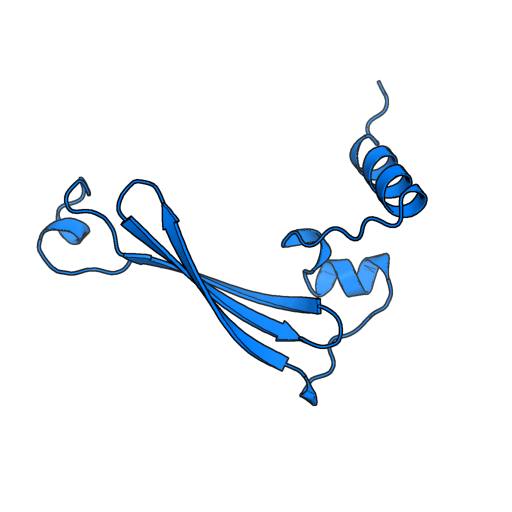A C 1
ATOM 660 O O . PRO A 1 80 ? 11.261 -1.233 -16.078 1.00 95.06 80 PRO A O 1
ATOM 663 N N . SER A 1 81 ? 12.021 0.849 -15.755 1.00 92.81 81 SER A N 1
ATOM 664 C CA . SER A 1 81 ? 12.101 1.173 -17.177 1.00 92.81 81 SER A CA 1
ATOM 665 C C . SER A 1 81 ? 13.459 0.775 -17.752 1.00 92.81 81 SER A C 1
ATOM 667 O O . SER A 1 81 ? 14.440 0.650 -17.017 1.00 92.81 81 SER A O 1
ATOM 669 N N . GLU A 1 82 ? 13.547 0.719 -19.080 1.00 89.56 82 GLU A N 1
ATOM 670 C CA . GLU A 1 82 ? 14.797 0.508 -19.835 1.00 89.56 82 GLU A CA 1
ATOM 671 C C . GLU A 1 82 ? 15.906 1.527 -19.501 1.00 89.56 82 GLU A C 1
ATOM 673 O O . GLU A 1 82 ? 17.073 1.334 -19.823 1.00 89.56 82 GLU A O 1
ATOM 678 N N . LYS A 1 83 ? 15.562 2.637 -18.833 1.00 91.31 83 LYS A N 1
ATOM 679 C CA . LYS A 1 83 ? 16.510 3.675 -18.399 1.00 91.31 83 LYS A CA 1
ATOM 680 C C . LYS A 1 83 ? 17.183 3.360 -17.056 1.00 91.31 83 LYS A C 1
ATOM 682 O O . LYS A 1 83 ? 17.898 4.212 -16.525 1.00 91.31 83 LYS A O 1
ATOM 687 N N . ALA A 1 84 ? 16.943 2.189 -16.463 1.00 92.00 84 ALA A N 1
ATOM 688 C CA . ALA A 1 84 ? 17.615 1.777 -15.235 1.00 92.00 84 ALA A CA 1
ATOM 689 C C . ALA A 1 84 ? 19.141 1.722 -15.440 1.00 92.00 84 ALA A C 1
ATOM 691 O O . ALA A 1 84 ? 19.645 1.102 -16.373 1.00 92.00 84 ALA A O 1
ATOM 692 N N . HIS A 1 85 ? 19.887 2.391 -14.559 1.00 91.38 85 HIS A N 1
ATOM 693 C CA . HIS A 1 85 ? 21.333 2.583 -14.726 1.00 91.38 85 HIS A CA 1
ATOM 694 C C . HIS A 1 85 ? 22.173 1.404 -14.210 1.00 91.38 85 HIS A C 1
ATOM 696 O O . HIS A 1 85 ? 23.296 1.201 -14.668 1.00 91.38 85 HIS A O 1
ATOM 702 N N . ARG A 1 86 ? 21.656 0.646 -13.233 1.00 92.19 86 ARG A N 1
ATOM 703 C CA . ARG A 1 86 ? 22.364 -0.492 -12.632 1.00 92.19 86 ARG A CA 1
ATOM 704 C C . ARG A 1 86 ? 22.307 -1.701 -13.560 1.00 92.19 86 ARG A C 1
ATOM 706 O O . ARG A 1 86 ? 21.231 -2.064 -14.035 1.00 92.19 86 ARG A O 1
ATOM 713 N N . LYS A 1 87 ? 23.459 -2.337 -13.783 1.00 89.56 87 LYS A N 1
ATOM 714 C CA . LYS A 1 87 ? 23.606 -3.443 -14.740 1.00 89.56 87 LYS A CA 1
ATOM 715 C C . LYS A 1 87 ? 22.802 -4.674 -14.334 1.00 89.56 87 LYS A C 1
ATOM 717 O O . LYS A 1 87 ? 22.161 -5.288 -15.164 1.00 89.56 87 LYS A O 1
ATOM 722 N N . GLU A 1 88 ? 22.786 -4.992 -13.049 1.00 89.69 88 GLU A N 1
ATOM 723 C CA . GLU A 1 88 ? 22.013 -6.077 -12.441 1.00 89.69 88 GLU A CA 1
ATOM 724 C C . GLU A 1 88 ? 20.491 -5.873 -12.503 1.00 89.69 88 GLU A C 1
ATOM 726 O O . GLU A 1 88 ? 19.744 -6.788 -12.181 1.00 89.69 88 GLU A O 1
ATOM 731 N N . ILE A 1 89 ? 20.034 -4.685 -12.910 1.00 91.38 89 ILE A N 1
ATOM 732 C CA . ILE A 1 89 ? 18.615 -4.352 -13.071 1.00 91.38 89 ILE A CA 1
ATOM 733 C C . ILE A 1 89 ? 18.237 -4.294 -14.558 1.00 91.38 89 ILE A C 1
ATOM 735 O O . ILE A 1 89 ? 17.124 -4.669 -14.910 1.00 91.38 89 ILE A O 1
ATOM 739 N N . ASN A 1 90 ? 19.141 -3.837 -15.433 1.00 88.81 90 ASN A N 1
ATOM 740 C CA . ASN A 1 90 ? 18.859 -3.649 -16.861 1.00 88.81 90 ASN A CA 1
ATOM 741 C C . ASN A 1 90 ? 19.343 -4.791 -17.773 1.00 88.81 90 ASN A C 1
ATOM 743 O O . ASN A 1 90 ? 19.007 -4.799 -18.953 1.00 88.81 90 ASN A O 1
ATOM 747 N N . CYS A 1 91 ? 20.128 -5.748 -17.266 1.00 87.31 91 CYS A N 1
ATOM 748 C CA . CYS A 1 91 ? 20.641 -6.848 -18.085 1.00 87.31 91 CYS A CA 1
ATOM 749 C C . CYS A 1 91 ? 19.591 -7.925 -18.395 1.00 87.31 91 CYS A C 1
ATOM 751 O O . CYS A 1 91 ? 19.775 -8.709 -19.326 1.00 87.31 91 CYS A O 1
ATOM 753 N N . CYS A 1 92 ? 18.504 -7.977 -17.626 1.00 86.38 92 CYS A N 1
ATOM 754 C CA . CYS A 1 92 ? 17.394 -8.904 -17.796 1.00 86.38 92 CYS A CA 1
ATOM 755 C C . CYS A 1 92 ? 16.095 -8.292 -17.242 1.00 86.38 92 CYS A C 1
ATOM 757 O O . CYS A 1 92 ? 16.156 -7.354 -16.442 1.00 86.38 92 CYS A O 1
ATOM 759 N N . PRO A 1 93 ? 14.914 -8.817 -17.626 1.00 86.56 93 PRO A N 1
ATOM 760 C CA . PRO A 1 93 ? 13.660 -8.440 -16.989 1.00 86.56 93 PRO A CA 1
ATOM 761 C C . PRO A 1 93 ? 13.750 -8.666 -15.478 1.00 86.56 93 PRO A C 1
ATOM 763 O O . PRO A 1 93 ? 13.920 -9.795 -15.016 1.00 86.56 93 PRO A O 1
ATOM 766 N N . SER A 1 94 ? 13.657 -7.583 -14.716 1.00 90.19 94 SER A N 1
ATOM 767 C CA . SER A 1 94 ? 13.828 -7.585 -13.267 1.00 90.19 94 SER A CA 1
ATOM 768 C C . SER A 1 94 ? 12.658 -6.880 -12.586 1.00 90.19 94 SER A C 1
ATOM 770 O O . SER A 1 94 ? 11.938 -6.089 -13.197 1.00 90.19 94 SER A O 1
ATOM 772 N N . ALA A 1 95 ? 12.453 -7.184 -11.307 1.00 91.50 95 ALA A N 1
ATOM 773 C CA . ALA A 1 95 ? 11.511 -6.474 -10.457 1.00 91.50 95 ALA A CA 1
ATOM 774 C C . ALA A 1 95 ? 12.198 -6.136 -9.129 1.00 91.50 95 ALA A C 1
ATOM 776 O O . ALA A 1 95 ? 12.936 -6.953 -8.581 1.00 91.50 95 ALA A O 1
ATOM 777 N N . ILE A 1 96 ? 11.985 -4.914 -8.649 1.00 92.12 96 ILE A N 1
ATOM 778 C CA . ILE A 1 96 ? 12.624 -4.354 -7.455 1.00 92.12 96 ILE A CA 1
ATOM 779 C C . ILE A 1 96 ? 11.590 -4.336 -6.332 1.00 92.12 96 ILE A C 1
ATOM 781 O O . ILE A 1 96 ? 10.463 -3.910 -6.570 1.00 92.12 96 ILE A O 1
ATOM 785 N N . VAL A 1 97 ? 11.975 -4.777 -5.136 1.00 91.56 97 VAL A N 1
ATOM 786 C CA . VAL A 1 97 ? 11.164 -4.728 -3.907 1.00 91.56 97 VAL A CA 1
ATOM 787 C C . VAL A 1 97 ? 11.823 -3.798 -2.900 1.00 91.56 97 VAL A C 1
ATOM 789 O O . VAL A 1 97 ? 13.072 -3.850 -2.818 1.00 91.56 97 VAL A O 1
#

Sequence (97 aa):
KNSNLGQLVFNELVKRGIRPREIRFREVGHMMEKFGIQPEIEHIKLLREDYEASGGREIFLSFEDVKNGILIGFLRLRIPSEKAHRKEINCCPSAIV

Organism: NCBI:txid1638270

Foldseek 3Di:
DDPCVVVVVVVVCVVVVHDDLDQQCQEQVNCCVPPVDHADPVQWDWDWDWDDDPNWIWIKIFTHSPVVSHTHDIDIKIQDDCPDPDCVNNVDRDIDD

Radius of gyration: 18.04 Å; chains: 1; bounding box: 39×41×39 Å